Protein AF-A0A7X8XJA1-F1 (afdb_monomer_lite)

pLDDT: mean 87.29, std 10.63, range [52.59, 98.06]

Structure (mmCIF, N/CA/C/O backbone):
data_AF-A0A7X8XJA1-F1
#
_entry.id   AF-A0A7X8XJA1-F1
#
loop_
_atom_site.group_PDB
_atom_site.id
_atom_site.type_symbol
_atom_site.label_atom_id
_atom_site.label_alt_id
_atom_site.label_comp_id
_atom_site.label_asym_id
_atom_site.label_entity_id
_atom_site.label_seq_id
_atom_site.pdbx_PDB_ins_code
_atom_site.Cartn_x
_atom_site.Cartn_y
_atom_site.Cartn_z
_atom_site.occupancy
_atom_site.B_iso_or_equiv
_atom_site.auth_seq_id
_atom_site.auth_comp_id
_atom_site.auth_asym_id
_atom_site.auth_atom_id
_atom_site.pdbx_PDB_model_num
ATOM 1 N N . ALA A 1 1 ? 18.231 4.411 -3.535 1.00 60.53 1 ALA A N 1
ATOM 2 C CA . ALA A 1 1 ? 17.724 3.050 -3.259 1.00 60.53 1 ALA A CA 1
ATOM 3 C C . ALA A 1 1 ? 16.699 3.134 -2.131 1.00 60.53 1 ALA A C 1
ATOM 5 O O . ALA A 1 1 ? 17.073 3.356 -0.992 1.00 60.53 1 ALA A O 1
ATOM 6 N N . GLY A 1 2 ? 15.416 3.057 -2.482 1.00 65.19 2 GLY A N 1
ATOM 7 C CA . GLY A 1 2 ? 14.255 3.225 -1.591 1.00 65.19 2 GLY A CA 1
ATOM 8 C C . GLY A 1 2 ? 12.969 2.741 -2.275 1.00 65.19 2 GLY A C 1
ATOM 9 O O . GLY A 1 2 ? 12.098 2.182 -1.629 1.00 65.19 2 GLY A O 1
ATOM 10 N N . LYS A 1 3 ? 12.934 2.802 -3.613 1.00 72.00 3 LYS A N 1
ATOM 11 C CA . LYS A 1 3 ? 11.848 2.342 -4.495 1.00 72.00 3 LYS A CA 1
ATOM 12 C C . LYS A 1 3 ? 11.154 1.030 -4.100 1.00 72.00 3 LYS A C 1
ATOM 14 O O . LYS A 1 3 ? 9.947 0.948 -4.215 1.00 72.00 3 LYS A O 1
ATOM 19 N N . ASP A 1 4 ? 11.889 0.014 -3.641 1.00 82.06 4 ASP A N 1
ATOM 20 C CA . ASP A 1 4 ? 11.299 -1.302 -3.380 1.00 82.06 4 ASP A CA 1
ATOM 21 C C . ASP A 1 4 ? 10.683 -1.333 -1.977 1.00 82.06 4 ASP A C 1
ATOM 23 O O . ASP A 1 4 ? 9.478 -1.207 -1.819 1.00 82.06 4 ASP A O 1
ATOM 27 N N . ARG A 1 5 ? 11.500 -1.419 -0.922 1.00 88.69 5 ARG A N 1
ATOM 28 C CA . ARG A 1 5 ? 10.991 -1.523 0.458 1.00 88.69 5 ARG A CA 1
ATOM 29 C C . ARG A 1 5 ? 10.263 -0.264 0.934 1.00 88.69 5 ARG A C 1
ATOM 31 O O . ARG A 1 5 ? 9.233 -0.392 1.584 1.00 88.69 5 ARG A O 1
ATOM 38 N N . THR A 1 6 ? 10.782 0.927 0.627 1.00 88.88 6 THR A N 1
ATOM 39 C CA . THR A 1 6 ? 10.118 2.184 1.004 1.00 88.88 6 THR A CA 1
ATOM 40 C C . THR A 1 6 ? 8.873 2.392 0.159 1.00 88.88 6 THR A C 1
ATOM 42 O O . THR A 1 6 ? 7.837 2.688 0.727 1.00 88.88 6 THR A O 1
ATOM 45 N N . GLY A 1 7 ? 8.933 2.157 -1.155 1.00 90.12 7 GLY A N 1
ATOM 46 C CA . GLY A 1 7 ? 7.756 2.295 -2.019 1.00 90.12 7 GLY A CA 1
ATOM 47 C C . GLY A 1 7 ? 6.618 1.345 -1.634 1.00 90.12 7 GLY A C 1
ATOM 48 O O . GLY A 1 7 ? 5.474 1.773 -1.551 1.00 90.12 7 GLY A O 1
ATOM 49 N N . ILE A 1 8 ? 6.929 0.088 -1.295 1.00 93.06 8 ILE A N 1
ATOM 50 C CA . ILE A 1 8 ? 5.931 -0.866 -0.783 1.00 93.06 8 ILE A CA 1
ATOM 51 C C . ILE A 1 8 ? 5.358 -0.397 0.559 1.00 93.06 8 ILE A C 1
ATOM 53 O O . ILE A 1 8 ? 4.148 -0.460 0.758 1.00 93.06 8 ILE A O 1
ATOM 57 N N . LEU A 1 9 ? 6.201 0.076 1.483 1.00 93.38 9 LEU A N 1
ATOM 58 C CA . LEU A 1 9 ? 5.731 0.570 2.779 1.00 93.38 9 LEU A CA 1
ATOM 59 C C . LEU A 1 9 ? 4.821 1.797 2.622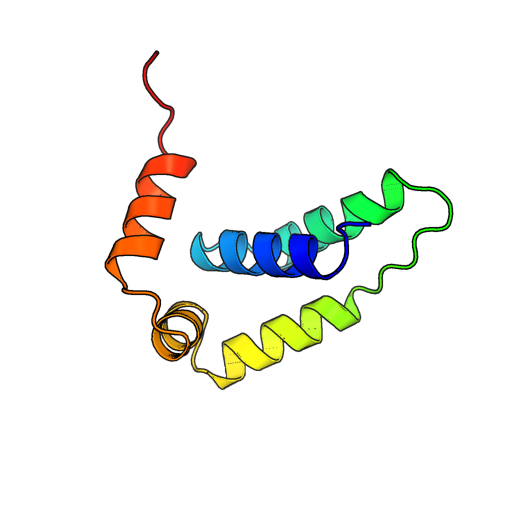 1.00 93.38 9 LEU A C 1
ATOM 61 O O . LEU A 1 9 ? 3.756 1.834 3.234 1.00 93.38 9 LEU A O 1
ATOM 65 N N . THR A 1 10 ? 5.211 2.763 1.787 1.00 93.31 10 THR A N 1
ATOM 66 C CA . THR A 1 10 ? 4.403 3.948 1.472 1.00 93.31 10 THR A CA 1
ATOM 67 C C . THR A 1 10 ? 3.074 3.547 0.844 1.00 93.31 10 THR A C 1
ATOM 69 O O . THR A 1 10 ? 2.032 4.042 1.257 1.00 93.31 10 THR A O 1
ATOM 72 N N . ALA A 1 11 ? 3.074 2.592 -0.087 1.00 94.94 11 ALA A N 1
ATOM 73 C CA . ALA A 1 11 ? 1.842 2.123 -0.702 1.00 94.94 11 ALA A CA 1
ATOM 74 C C . ALA A 1 11 ? 0.892 1.442 0.291 1.00 94.94 11 ALA A C 1
ATOM 76 O O . ALA A 1 11 ? -0.305 1.709 0.267 1.00 94.94 11 ALA A O 1
ATOM 77 N N . LEU A 1 12 ? 1.408 0.610 1.201 1.00 95.25 12 LEU A N 1
ATOM 78 C CA . LEU A 1 12 ? 0.597 -0.004 2.260 1.00 95.25 12 LEU A CA 1
ATOM 79 C C . LEU A 1 12 ? 0.033 1.042 3.232 1.00 95.25 12 LEU A C 1
ATOM 81 O O . LEU A 1 12 ? -1.095 0.897 3.700 1.00 95.25 12 LEU A O 1
ATOM 85 N N . LEU A 1 13 ? 0.802 2.095 3.522 1.00 94.38 13 LEU A N 1
ATOM 86 C CA . LEU A 1 13 ? 0.343 3.223 4.327 1.00 94.38 13 LEU A CA 1
ATOM 87 C C . LEU A 1 13 ? -0.806 3.968 3.632 1.00 94.38 13 LEU A C 1
ATOM 89 O O . LEU A 1 13 ? -1.858 4.156 4.237 1.00 94.38 13 LEU A O 1
ATOM 93 N N . LEU A 1 14 ? -0.636 4.338 2.363 1.00 94.88 14 LEU A N 1
ATOM 94 C CA . LEU A 1 14 ? -1.657 5.044 1.586 1.00 94.88 14 LEU A CA 1
ATOM 95 C C . LEU A 1 14 ? -2.926 4.199 1.388 1.00 94.88 14 LEU A C 1
ATOM 97 O O . LEU A 1 14 ? -4.034 4.718 1.518 1.00 94.88 14 LEU A O 1
ATOM 101 N N . GLU A 1 15 ? -2.781 2.892 1.160 1.00 95.50 15 GLU A N 1
ATOM 102 C CA . GLU A 1 15 ? -3.908 1.951 1.100 1.00 95.50 15 GLU A CA 1
ATOM 103 C C . GLU A 1 15 ? -4.661 1.919 2.442 1.00 95.50 15 GLU A C 1
ATOM 105 O O . GLU A 1 15 ? -5.889 1.909 2.461 1.00 95.50 15 GLU A O 1
ATOM 110 N N . SER A 1 16 ? -3.952 1.966 3.581 1.00 93.31 16 SER A N 1
ATOM 111 C CA . SER A 1 16 ? -4.584 1.994 4.914 1.00 93.31 16 SER A CA 1
ATOM 112 C C . SER A 1 16 ? -5.358 3.288 5.196 1.00 93.31 16 SER A C 1
ATOM 114 O O . SER A 1 16 ? -6.324 3.283 5.960 1.00 93.31 16 SER A O 1
ATOM 116 N N . LEU A 1 17 ? -4.972 4.378 4.529 1.00 92.75 17 LEU A N 1
ATOM 117 C CA . LEU A 1 17 ? -5.692 5.651 4.525 1.00 92.75 17 LEU A CA 1
ATOM 118 C C . LEU A 1 17 ? -6.889 5.649 3.556 1.00 92.75 17 LEU A C 1
ATOM 120 O O . LEU A 1 17 ? -7.660 6.598 3.538 1.00 92.75 17 LEU A O 1
ATOM 124 N N . GLY A 1 18 ? -7.083 4.591 2.760 1.00 92.44 18 GLY A N 1
ATOM 125 C CA . GLY A 1 18 ? -8.152 4.531 1.758 1.00 92.44 18 GLY A CA 1
ATOM 126 C C . GLY A 1 18 ? -7.851 5.335 0.491 1.00 92.44 18 GLY A C 1
ATOM 127 O O . GLY A 1 18 ? -8.768 5.675 -0.256 1.00 92.44 18 GLY A O 1
ATOM 128 N N . THR A 1 19 ? -6.576 5.640 0.235 1.00 94.81 19 THR A N 1
ATOM 129 C CA . THR A 1 19 ? -6.149 6.322 -0.993 1.00 94.81 19 THR A CA 1
ATOM 130 C C . THR A 1 19 ? -6.474 5.453 -2.216 1.00 94.81 19 THR A C 1
ATOM 132 O O . THR A 1 19 ? -6.182 4.256 -2.191 1.00 94.81 19 THR A O 1
ATOM 135 N N . PRO A 1 20 ? -7.024 6.014 -3.309 1.00 96.75 20 PRO A N 1
ATOM 136 C CA . PRO A 1 20 ? -7.271 5.246 -4.526 1.00 96.75 20 PRO A CA 1
ATOM 137 C C . PRO A 1 20 ? -5.979 4.659 -5.111 1.00 96.75 20 PRO A C 1
ATOM 139 O O . PRO A 1 20 ? -4.954 5.341 -5.190 1.00 96.75 20 PRO A O 1
ATOM 142 N N . ARG A 1 21 ? -6.009 3.394 -5.548 1.00 96.19 21 ARG A N 1
ATOM 143 C CA . ARG A 1 21 ? -4.809 2.659 -5.996 1.00 96.19 21 ARG A CA 1
ATOM 144 C C . ARG A 1 21 ? -4.114 3.299 -7.194 1.00 96.19 21 ARG A C 1
ATOM 146 O O . ARG A 1 21 ? -2.898 3.190 -7.314 1.00 96.19 21 ARG A O 1
ATOM 153 N N . GLU A 1 22 ? -4.854 3.989 -8.053 1.00 95.81 22 GLU A N 1
ATOM 154 C CA . GLU A 1 22 ? -4.306 4.768 -9.161 1.00 95.81 22 GLU A CA 1
ATOM 155 C C . GLU A 1 22 ? -3.424 5.929 -8.678 1.00 95.81 22 GLU A C 1
ATOM 157 O O . GLU A 1 22 ? -2.388 6.202 -9.282 1.00 95.81 22 GLU A O 1
ATOM 162 N N . VAL A 1 23 ? -3.781 6.556 -7.553 1.00 95.81 23 VAL A N 1
ATOM 163 C CA . VAL A 1 23 ? -2.994 7.627 -6.925 1.00 95.81 23 VAL A CA 1
ATOM 164 C C . VAL A 1 23 ? -1.754 7.041 -6.252 1.00 95.81 23 VAL A C 1
ATOM 166 O O . VAL A 1 23 ? -0.658 7.573 -6.409 1.00 95.81 23 VAL A O 1
ATOM 169 N N . ILE A 1 24 ? -1.903 5.907 -5.560 1.00 95.81 24 ILE A N 1
ATOM 170 C CA . ILE A 1 24 ? -0.776 5.187 -4.947 1.00 95.81 24 ILE A CA 1
ATOM 171 C C . ILE A 1 24 ? 0.241 4.763 -6.015 1.00 95.81 24 ILE A C 1
ATOM 173 O O . ILE A 1 24 ? 1.451 4.874 -5.814 1.00 95.81 24 ILE A O 1
ATOM 177 N N . LEU A 1 25 ? -0.240 4.282 -7.163 1.00 94.25 25 LEU A N 1
ATOM 178 C CA . LEU A 1 25 ? 0.620 3.883 -8.267 1.00 94.25 25 LEU A CA 1
ATOM 179 C C . LEU A 1 25 ? 1.357 5.080 -8.877 1.00 94.25 25 LEU A C 1
ATOM 181 O O . LEU A 1 25 ? 2.549 4.963 -9.161 1.00 94.25 25 LEU A O 1
ATOM 185 N N . ASP A 1 26 ? 0.692 6.224 -9.063 1.00 93.25 26 ASP A N 1
ATOM 186 C CA . ASP A 1 26 ? 1.364 7.429 -9.565 1.00 93.25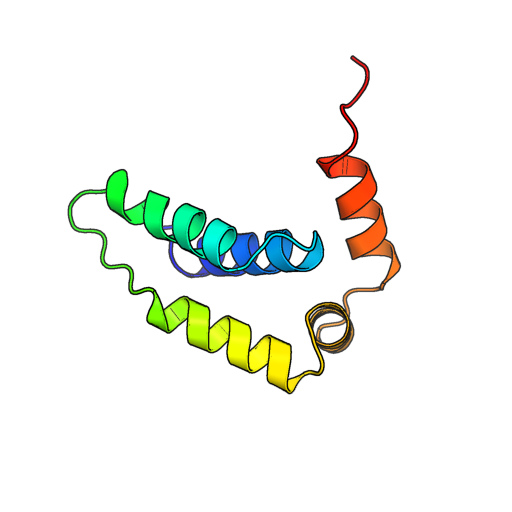 26 ASP A CA 1
ATOM 187 C C . ASP A 1 26 ? 2.469 7.908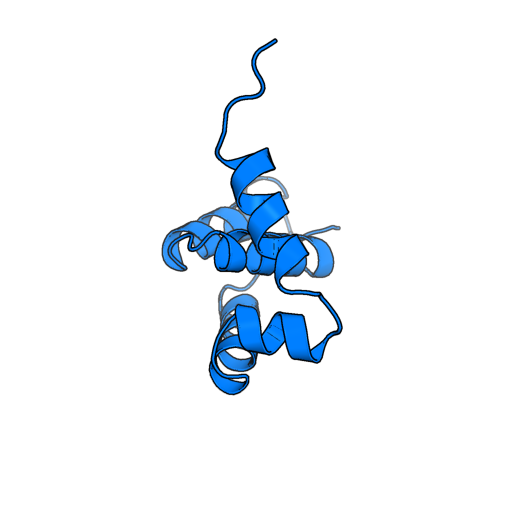 -8.603 1.00 93.25 26 ASP A C 1
ATOM 189 O O . ASP A 1 26 ? 3.586 8.176 -9.055 1.00 93.25 26 ASP A O 1
ATOM 193 N N . ASP A 1 27 ? 2.220 7.899 -7.285 1.00 92.06 27 ASP A N 1
ATOM 194 C CA . ASP A 1 27 ? 3.237 8.202 -6.262 1.00 92.06 27 ASP A CA 1
ATOM 195 C C . ASP A 1 27 ? 4.423 7.224 -6.324 1.00 92.06 27 ASP A C 1
ATOM 197 O O . ASP A 1 27 ? 5.590 7.625 -6.375 1.00 92.06 27 ASP A O 1
ATOM 201 N N . TYR A 1 28 ? 4.142 5.924 -6.432 1.00 90.75 28 TYR A N 1
ATOM 202 C CA . TYR A 1 28 ? 5.173 4.900 -6.579 1.00 90.75 28 TYR A CA 1
ATOM 203 C C . TYR A 1 28 ? 6.063 5.150 -7.810 1.00 90.75 28 TYR A C 1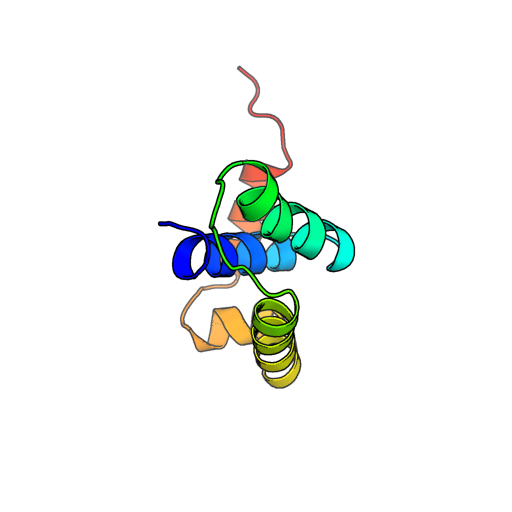
ATOM 205 O O . TYR A 1 28 ? 7.298 5.068 -7.736 1.00 90.75 28 TYR A O 1
ATOM 213 N N . MET A 1 29 ? 5.450 5.527 -8.936 1.00 90.12 29 MET A N 1
ATOM 214 C CA . MET A 1 29 ? 6.144 5.813 -10.194 1.00 90.12 29 MET A CA 1
ATOM 215 C C . MET A 1 29 ? 6.896 7.154 -10.187 1.00 90.12 29 MET A C 1
ATOM 217 O O . MET A 1 29 ? 7.859 7.313 -10.946 1.00 90.12 29 MET A O 1
ATOM 221 N N . GLN A 1 30 ? 6.559 8.089 -9.291 1.00 86.06 30 GLN A N 1
ATOM 222 C CA . GLN A 1 30 ? 7.301 9.342 -9.078 1.00 86.06 30 GLN A CA 1
ATOM 223 C C . GLN A 1 30 ? 8.791 9.081 -8.783 1.00 86.06 30 GLN A C 1
ATOM 225 O O . GLN A 1 30 ? 9.663 9.840 -9.214 1.00 86.06 30 GLN A O 1
ATOM 230 N N . SER A 1 31 ? 9.113 7.963 -8.117 1.00 73.06 31 SER A N 1
ATOM 231 C CA . SER A 1 31 ? 10.497 7.553 -7.830 1.00 73.06 31 SER A CA 1
ATOM 232 C C . SER A 1 31 ? 11.351 7.373 -9.095 1.00 73.06 31 SER A C 1
ATOM 234 O O . SER A 1 31 ? 12.549 7.653 -9.064 1.00 73.06 31 SER A O 1
ATOM 236 N N . VAL A 1 32 ? 10.752 6.943 -10.215 1.00 72.00 32 VAL A N 1
ATOM 237 C CA . VAL A 1 32 ? 11.432 6.810 -11.521 1.00 72.00 32 VAL A CA 1
ATOM 238 C C . VAL A 1 32 ? 11.748 8.174 -12.113 1.00 72.00 32 VAL A C 1
ATOM 240 O O . VAL A 1 32 ? 12.847 8.391 -12.621 1.00 72.00 32 VAL A O 1
ATOM 243 N N . ARG A 1 33 ? 10.793 9.109 -12.018 1.00 72.19 33 ARG A N 1
ATOM 244 C CA . ARG A 1 33 ? 10.897 10.457 -12.599 1.00 72.19 33 ARG A CA 1
ATOM 245 C C . ARG A 1 33 ? 12.096 11.228 -12.031 1.00 72.19 33 ARG A C 1
ATOM 247 O O . ARG A 1 33 ? 12.712 12.017 -12.740 1.00 72.19 33 ARG A O 1
ATOM 254 N N . ASN A 1 34 ? 12.466 10.943 -10.782 1.00 75.75 34 ASN A N 1
ATOM 255 C CA . ASN A 1 34 ? 13.498 11.670 -10.042 1.00 75.75 34 ASN A CA 1
ATOM 256 C C . ASN A 1 34 ? 14.877 10.988 -10.034 1.00 75.75 34 ASN A C 1
ATOM 258 O O . ASN A 1 34 ? 15.803 11.488 -9.397 1.00 75.75 34 ASN A O 1
ATOM 262 N N . SER A 1 35 ? 15.039 9.821 -10.663 1.00 76.06 35 SER A N 1
ATOM 263 C CA . SER A 1 35 ? 16.283 9.042 -10.588 1.00 76.06 35 SER A CA 1
ATOM 264 C C . SER A 1 35 ? 16.609 8.375 -11.928 1.00 76.06 35 SER A C 1
ATOM 266 O O . SER A 1 35 ? 16.114 7.283 -12.211 1.00 76.06 35 SER A O 1
ATOM 268 N N . PRO A 1 36 ? 17.465 9.000 -12.758 1.00 75.19 36 PRO A N 1
ATOM 269 C CA . PRO A 1 36 ? 17.897 8.429 -14.031 1.00 75.19 36 PRO A CA 1
ATOM 270 C C . PRO A 1 36 ? 18.492 7.024 -13.852 1.00 75.19 36 PRO A C 1
ATOM 272 O O . PRO A 1 36 ? 19.359 6.812 -13.006 1.00 75.19 36 PRO A O 1
ATOM 275 N N . GLY A 1 37 ? 18.018 6.058 -14.644 1.00 76.69 37 GLY A N 1
ATOM 276 C CA . GLY A 1 37 ? 18.460 4.657 -14.582 1.00 76.69 37 GLY A CA 1
ATOM 277 C C . GLY A 1 37 ? 17.758 3.800 -13.521 1.00 76.69 37 GLY A C 1
ATOM 278 O O . GLY A 1 37 ? 18.078 2.620 -13.380 1.00 76.69 37 GLY A O 1
ATOM 279 N N . LEU A 1 38 ? 16.794 4.356 -12.781 1.00 79.00 38 LEU A N 1
ATOM 280 C CA . LEU A 1 38 ? 16.004 3.594 -11.824 1.00 79.00 38 LEU A CA 1
ATOM 281 C C . LEU A 1 38 ? 14.942 2.751 -12.539 1.00 79.00 38 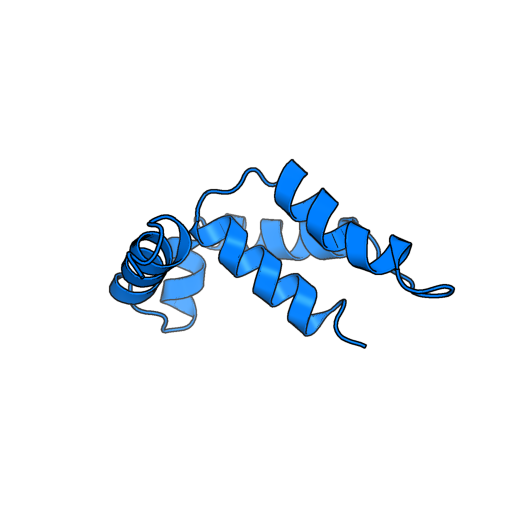LEU A C 1
ATOM 283 O O . LEU A 1 38 ? 14.046 3.282 -13.189 1.00 79.00 38 LEU A O 1
ATOM 287 N N . VAL A 1 39 ? 15.018 1.432 -12.367 1.00 82.00 39 VAL A N 1
ATOM 288 C CA . VAL A 1 39 ? 14.012 0.498 -12.885 1.00 82.00 39 VAL A CA 1
ATOM 289 C C . VAL A 1 39 ? 12.940 0.260 -11.824 1.00 82.00 39 VAL A C 1
ATOM 291 O O . VAL A 1 39 ? 13.218 -0.288 -10.748 1.00 82.00 39 VAL A O 1
ATOM 294 N N . VAL A 1 40 ? 11.717 0.674 -12.135 1.00 83.69 40 VAL A N 1
ATOM 295 C CA . VAL A 1 40 ? 10.506 0.406 -11.356 1.00 83.69 40 VAL A CA 1
ATOM 296 C C . VAL A 1 40 ? 9.429 -0.068 -12.316 1.00 83.69 40 VAL A C 1
ATOM 298 O O . VAL A 1 40 ? 9.270 0.499 -13.396 1.00 83.69 40 VAL A O 1
ATOM 301 N N . HIS A 1 41 ? 8.712 -1.104 -11.903 1.00 87.12 41 HIS A N 1
ATOM 302 C CA . HIS A 1 41 ? 7.657 -1.731 -12.680 1.00 87.12 41 HIS A CA 1
ATOM 303 C C . HIS A 1 41 ? 6.336 -1.637 -11.909 1.00 87.12 41 HIS A C 1
ATOM 305 O O . HIS A 1 41 ? 6.314 -2.030 -10.736 1.00 87.12 41 HIS A O 1
ATOM 311 N N . PRO A 1 42 ? 5.252 -1.123 -12.516 1.00 88.19 42 PRO A N 1
ATOM 312 C CA . PRO A 1 42 ? 3.949 -1.024 -11.855 1.00 88.19 42 PRO A CA 1
ATOM 313 C C . PRO A 1 42 ? 3.435 -2.393 -11.383 1.00 88.19 42 PRO A C 1
ATOM 315 O O . PRO A 1 42 ? 2.841 -2.502 -10.310 1.00 88.19 42 PRO A O 1
ATOM 318 N N . GLU A 1 43 ? 3.771 -3.462 -12.107 1.00 92.44 43 GLU A N 1
ATOM 319 C CA . GLU A 1 43 ? 3.372 -4.840 -11.811 1.00 92.44 43 GLU A CA 1
ATOM 320 C C . GLU A 1 43 ? 3.902 -5.332 -10.454 1.00 92.44 43 GLU A C 1
ATOM 322 O O . GLU A 1 43 ? 3.332 -6.235 -9.836 1.00 92.44 43 GLU A O 1
ATOM 327 N N . TRP A 1 44 ? 4.992 -4.747 -9.948 1.00 91.56 44 TRP A N 1
ATOM 328 C CA . TRP A 1 44 ? 5.490 -5.073 -8.612 1.00 91.56 44 TRP A CA 1
ATOM 329 C C . TRP A 1 44 ? 4.519 -4.630 -7.525 1.00 91.56 44 TRP A C 1
ATOM 331 O O . TRP A 1 44 ? 4.347 -5.342 -6.535 1.00 91.56 44 TRP A O 1
ATOM 341 N N . LEU A 1 45 ? 3.854 -3.491 -7.719 1.00 93.25 45 LEU A N 1
ATOM 342 C CA . LEU A 1 45 ? 2.864 -3.005 -6.773 1.00 93.25 45 LEU A CA 1
ATOM 343 C C . LEU A 1 45 ? 1.540 -3.767 -6.899 1.00 93.25 45 LEU A C 1
ATOM 345 O O . LEU A 1 45 ? 0.902 -4.070 -5.894 1.00 93.25 45 LEU A O 1
ATOM 349 N N . GLU A 1 46 ? 1.185 -4.211 -8.104 1.00 94.38 46 GLU A N 1
ATOM 350 C CA . GLU A 1 46 ? 0.043 -5.108 -8.314 1.00 94.38 46 GLU A CA 1
ATOM 351 C C . GLU A 1 46 ? 0.187 -6.436 -7.554 1.00 94.38 46 GLU A C 1
ATOM 353 O O . GLU A 1 46 ? -0.796 -6.990 -7.059 1.00 94.38 46 GLU A O 1
ATOM 358 N N . VAL A 1 47 ? 1.409 -6.968 -7.416 1.00 95.12 47 VAL A N 1
ATOM 359 C CA . VAL A 1 47 ? 1.662 -8.139 -6.556 1.00 95.12 47 VAL A CA 1
ATOM 360 C C . VAL A 1 47 ? 1.312 -7.828 -5.101 1.00 95.12 47 VAL A C 1
ATOM 362 O O . VAL A 1 47 ? 0.669 -8.651 -4.452 1.00 95.12 47 VAL A O 1
ATOM 365 N N . VAL A 1 48 ? 1.691 -6.652 -4.596 1.00 94.88 48 VAL A N 1
ATOM 366 C CA . VAL A 1 48 ? 1.369 -6.229 -3.225 1.00 94.88 48 VAL A CA 1
ATOM 367 C C . VAL A 1 48 ? -0.141 -6.132 -3.038 1.00 94.88 48 VAL A C 1
ATOM 369 O O . VAL A 1 48 ? -0.669 -6.721 -2.096 1.00 94.88 48 VAL A O 1
ATOM 372 N N . PHE A 1 49 ? -0.844 -5.477 -3.962 1.00 97.44 49 PHE A N 1
ATOM 373 C CA . PHE A 1 49 ? -2.300 -5.361 -3.910 1.00 97.44 49 PHE A CA 1
ATOM 374 C C . PHE A 1 49 ? -2.994 -6.722 -3.933 1.00 97.44 49 PHE A C 1
ATOM 376 O O . PHE A 1 49 ? -3.869 -6.968 -3.110 1.00 97.44 49 PHE A O 1
ATOM 383 N N . ARG A 1 50 ? -2.538 -7.666 -4.766 1.00 97.69 50 ARG A N 1
ATOM 384 C CA . ARG A 1 50 ? -3.075 -9.038 -4.758 1.00 97.69 50 ARG A CA 1
ATOM 385 C C . ARG A 1 50 ? -2.879 -9.752 -3.423 1.00 97.69 50 ARG A C 1
ATOM 387 O O . ARG A 1 50 ? -3.752 -10.511 -3.011 1.00 97.69 50 ARG A O 1
ATOM 394 N N . VAL A 1 51 ? -1.750 -9.537 -2.747 1.00 97.44 51 VAL A N 1
ATOM 395 C CA . VAL A 1 51 ? -1.504 -10.109 -1.411 1.00 97.44 51 VAL A CA 1
ATOM 396 C C . VAL A 1 51 ? -2.434 -9.483 -0.370 1.00 97.44 51 VAL A C 1
ATOM 398 O O . VAL A 1 51 ? -2.961 -10.201 0.479 1.00 97.44 51 VAL A O 1
ATOM 401 N N . VAL A 1 52 ? -2.654 -8.170 -0.444 1.00 97.75 52 VAL A N 1
ATOM 402 C CA . VAL A 1 52 ? -3.594 -7.448 0.425 1.00 97.75 52 VAL A CA 1
ATOM 403 C C . VAL A 1 52 ? -5.027 -7.937 0.201 1.00 97.75 52 VAL A C 1
ATOM 405 O O . VAL A 1 52 ? -5.706 -8.307 1.157 1.00 97.75 52 VAL A O 1
ATOM 408 N N . ASP A 1 53 ? -5.463 -8.031 -1.053 1.00 98.06 53 ASP A N 1
ATOM 409 C CA . ASP A 1 53 ? -6.797 -8.513 -1.422 1.00 98.06 53 ASP A CA 1
ATOM 410 C C . ASP A 1 53 ? -7.003 -9.967 -0.989 1.00 98.06 53 ASP A C 1
ATOM 412 O O . ASP A 1 53 ? -8.021 -10.305 -0.388 1.00 98.06 53 ASP A O 1
ATOM 416 N N . GLY A 1 54 ? -5.999 -10.821 -1.209 1.00 98.06 54 GLY A N 1
ATOM 417 C CA . GLY A 1 54 ? -6.020 -12.218 -0.777 1.00 98.06 54 GLY A CA 1
ATOM 418 C C . GLY A 1 54 ? -6.088 -12.398 0.743 1.00 98.06 54 GLY A C 1
ATOM 419 O O . GLY A 1 54 ? -6.563 -13.430 1.211 1.00 98.06 54 GLY A O 1
ATOM 420 N N . ALA A 1 55 ? -5.656 -11.401 1.521 1.00 97.38 55 ALA A N 1
ATOM 421 C CA . ALA A 1 55 ? -5.814 -11.386 2.973 1.00 97.38 55 ALA A CA 1
ATOM 422 C C . ALA A 1 55 ? -7.204 -10.902 3.430 1.00 97.38 55 ALA A C 1
ATOM 424 O O . ALA A 1 55 ? -7.494 -10.973 4.623 1.00 97.38 55 ALA A O 1
ATOM 425 N N . GLY A 1 56 ? -8.057 -10.429 2.515 1.00 97.06 56 GLY A N 1
ATOM 426 C CA . GLY A 1 56 ? -9.355 -9.823 2.825 1.00 97.06 56 GLY A CA 1
ATOM 427 C C . GLY A 1 56 ? -9.312 -8.298 2.965 1.00 97.06 56 GLY A C 1
ATOM 428 O O . GLY A 1 56 ? -10.190 -7.729 3.608 1.00 97.06 56 GLY A O 1
ATOM 429 N N . GLY A 1 57 ? -8.298 -7.642 2.393 1.00 96.44 57 GLY A N 1
ATOM 430 C CA . GLY A 1 57 ? -8.112 -6.191 2.432 1.00 96.44 57 GLY A CA 1
ATOM 431 C C . GLY A 1 57 ? -7.021 -5.736 3.406 1.00 96.44 57 GLY A C 1
ATOM 432 O O . GLY A 1 57 ? -6.435 -6.529 4.150 1.00 96.44 57 GLY A O 1
ATOM 433 N N . ILE A 1 58 ? -6.729 -4.431 3.395 1.00 95.69 58 ILE A N 1
ATOM 434 C CA . ILE A 1 58 ? -5.570 -3.851 4.093 1.00 95.69 58 ILE A CA 1
ATOM 435 C C . ILE A 1 58 ? -5.623 -4.032 5.611 1.00 95.69 58 ILE A C 1
ATOM 437 O O . ILE A 1 58 ? -4.614 -4.376 6.224 1.00 95.69 58 ILE A O 1
ATOM 441 N N . GLU A 1 59 ? -6.797 -3.900 6.224 1.00 94.06 59 GLU A N 1
ATOM 442 C CA . GLU A 1 59 ? -6.962 -4.092 7.669 1.00 94.06 59 GLU A CA 1
ATOM 443 C C . GLU A 1 59 ? -6.669 -5.537 8.089 1.00 94.06 59 GLU A C 1
ATOM 445 O O . GLU A 1 59 ? -5.939 -5.785 9.053 1.00 94.06 59 GLU A O 1
ATOM 450 N N . ALA A 1 60 ? -7.195 -6.507 7.335 1.00 95.62 60 ALA A N 1
ATOM 451 C CA . ALA A 1 60 ? -6.971 -7.924 7.585 1.00 95.62 60 ALA A CA 1
ATOM 452 C C . ALA A 1 60 ? -5.501 -8.306 7.352 1.00 95.62 60 ALA A C 1
ATOM 454 O O . ALA A 1 60 ? -4.908 -9.026 8.164 1.00 95.62 60 ALA A O 1
ATOM 455 N N . PHE A 1 61 ? -4.880 -7.755 6.304 1.00 96.50 61 PHE A N 1
ATOM 456 C CA . PHE A 1 61 ? -3.453 -7.909 6.050 1.00 96.50 61 PHE A CA 1
ATOM 457 C C . PHE A 1 61 ? -2.612 -7.385 7.222 1.00 96.50 61 PHE A C 1
ATOM 459 O O . PHE A 1 61 ? -1.804 -8.137 7.769 1.00 96.50 61 PHE A O 1
ATOM 466 N N . LEU A 1 62 ? -2.821 -6.141 7.658 1.00 95.25 62 LEU A N 1
ATOM 467 C CA . LEU A 1 62 ? -2.071 -5.517 8.754 1.00 95.25 62 LEU A CA 1
ATOM 468 C C . LEU A 1 62 ? -2.257 -6.271 10.078 1.00 95.25 62 LEU A C 1
ATOM 470 O O . LEU A 1 62 ? -1.272 -6.590 10.754 1.00 95.25 62 LEU A O 1
ATOM 474 N N . LYS A 1 63 ? -3.493 -6.671 10.396 1.00 94.81 63 LYS A N 1
ATOM 475 C CA . LYS A 1 63 ? -3.792 -7.512 11.561 1.00 94.81 63 LYS A CA 1
ATOM 476 C C . LYS A 1 63 ? -3.037 -8.841 11.510 1.00 94.81 63 LYS A C 1
ATOM 478 O O . LYS A 1 63 ? -2.480 -9.259 12.523 1.00 94.81 63 LYS A O 1
ATOM 483 N N . SER A 1 64 ? -2.945 -9.479 10.337 1.00 95.56 64 SER A N 1
ATOM 484 C CA . SER A 1 64 ? -2.172 -10.723 10.157 1.00 95.56 64 SER A CA 1
ATOM 485 C C . SER A 1 64 ? -0.667 -10.550 10.411 1.00 95.56 64 SER A C 1
ATOM 487 O O . SER A 1 64 ? 0.028 -11.528 10.684 1.00 95.56 64 SER A O 1
ATOM 489 N N . LYS A 1 65 ? -0.153 -9.315 10.332 1.00 95.00 65 LYS A N 1
ATOM 490 C CA . LYS A 1 65 ? 1.241 -8.958 10.638 1.00 95.00 65 LYS A CA 1
ATOM 491 C C . LYS A 1 65 ? 1.435 -8.445 12.067 1.00 95.00 65 LYS A C 1
ATOM 493 O O . LYS A 1 65 ? 2.537 -8.029 12.409 1.00 95.00 65 LYS A O 1
ATOM 498 N N . GLY A 1 66 ? 0.396 -8.498 12.902 1.00 95.12 66 GLY A N 1
ATOM 499 C CA . GLY A 1 66 ? 0.445 -8.059 14.296 1.00 95.12 66 GLY A CA 1
ATOM 500 C C . GLY A 1 66 ? 0.258 -6.554 14.489 1.00 95.12 66 GLY A C 1
ATOM 501 O O . GLY A 1 66 ? 0.518 -6.061 15.583 1.00 95.12 66 GLY A O 1
ATOM 502 N N . VAL A 1 67 ? -0.195 -5.823 13.465 1.00 93.31 67 VAL A N 1
ATOM 503 C CA . VAL A 1 67 ? -0.531 -4.399 13.591 1.00 93.31 67 VAL A CA 1
ATOM 504 C C . VAL A 1 67 ? -1.948 -4.273 14.173 1.00 93.31 67 VAL A C 1
ATOM 506 O O . VAL A 1 67 ? -2.903 -4.743 13.548 1.00 93.31 67 VAL A O 1
ATOM 509 N N . PRO A 1 68 ? -2.117 -3.672 15.364 1.00 89.00 68 PRO A N 1
ATOM 510 C CA . PRO A 1 68 ? -3.428 -3.486 15.979 1.00 89.00 68 PRO A CA 1
ATOM 511 C C . PRO A 1 68 ? -4.284 -2.484 15.195 1.00 89.00 68 PRO A C 1
ATOM 513 O O . PRO A 1 68 ? -3.752 -1.520 14.650 1.00 89.00 68 PRO A O 1
ATOM 516 N N . ALA A 1 69 ? -5.611 -2.642 15.213 1.00 84.56 69 ALA A N 1
ATOM 517 C CA . ALA A 1 69 ? -6.543 -1.734 14.528 1.00 84.56 69 ALA A CA 1
ATOM 518 C C . ALA A 1 69 ? -6.477 -0.277 15.035 1.00 84.56 69 ALA A C 1
ATOM 520 O O . ALA A 1 69 ? -6.822 0.647 14.307 1.00 84.56 69 ALA A O 1
ATOM 521 N N . GLN A 1 70 ? -5.984 -0.061 16.259 1.00 85.69 70 GLN A N 1
ATOM 522 C CA . GLN A 1 70 ? -5.765 1.274 16.818 1.00 85.69 70 GLN A CA 1
ATOM 523 C C . GLN A 1 70 ? -4.695 2.068 16.053 1.00 85.69 70 GLN A C 1
ATOM 525 O O . GLN A 1 70 ? -4.710 3.293 16.084 1.00 85.69 70 GLN A O 1
ATOM 530 N N . ILE A 1 71 ? -3.756 1.387 15.387 1.00 84.62 71 ILE A N 1
ATOM 531 C CA . ILE A 1 71 ? -2.646 2.043 14.692 1.00 84.62 71 ILE A CA 1
ATOM 532 C C . ILE A 1 71 ? -3.096 2.678 13.366 1.00 84.62 71 ILE A C 1
ATOM 534 O O . ILE A 1 71 ? -2.830 3.864 13.201 1.00 84.62 71 ILE A O 1
ATOM 538 N N . PRO A 1 72 ? -3.801 1.984 12.446 1.00 79.44 72 PRO A N 1
ATOM 539 C CA . PRO A 1 72 ? -4.366 2.623 11.254 1.00 79.44 72 PRO A CA 1
ATOM 540 C C . PRO A 1 72 ? -5.282 3.811 11.569 1.00 79.44 72 PRO A C 1
ATOM 542 O O . PRO A 1 72 ? -5.217 4.829 10.888 1.00 79.44 72 PRO A O 1
ATOM 545 N N . GLU A 1 73 ? -6.084 3.718 12.631 1.00 81.62 73 GLU A N 1
ATOM 546 C CA . GLU A 1 73 ? -6.953 4.821 13.050 1.00 81.62 73 GLU A CA 1
ATOM 547 C C . GLU A 1 73 ? -6.145 6.033 13.533 1.00 81.62 73 GLU A C 1
ATOM 549 O O . GLU A 1 73 ? -6.381 7.157 13.094 1.00 81.62 73 GLU A O 1
ATOM 554 N N . ALA A 1 74 ? -5.123 5.805 14.362 1.00 84.25 74 ALA A N 1
ATOM 555 C CA . ALA A 1 74 ? -4.215 6.868 14.784 1.00 84.25 74 ALA A CA 1
ATOM 556 C C . ALA A 1 74 ? -3.437 7.470 13.602 1.00 84.25 74 ALA A C 1
ATOM 558 O O . ALA A 1 74 ? -3.156 8.664 13.592 1.00 84.25 74 ALA A O 1
ATOM 559 N N . ILE A 1 75 ? -3.070 6.663 12.604 1.00 85.00 75 ILE A N 1
ATOM 560 C CA . ILE A 1 75 ? -2.420 7.140 11.379 1.00 85.00 75 ILE A CA 1
ATOM 561 C C . ILE A 1 75 ? -3.347 8.101 10.628 1.00 85.00 75 ILE A C 1
ATOM 563 O O . ILE A 1 75 ? -2.901 9.185 10.260 1.00 85.00 75 ILE A O 1
ATOM 567 N N . ARG A 1 76 ? -4.623 7.740 10.447 1.00 82.00 76 ARG A N 1
ATOM 568 C CA . ARG A 1 76 ? -5.613 8.591 9.774 1.00 82.00 76 ARG A CA 1
ATOM 569 C C . ARG A 1 76 ? -5.756 9.940 10.474 1.00 82.00 76 ARG A C 1
ATOM 571 O O . ARG A 1 76 ? -5.555 10.972 9.846 1.00 82.00 76 ARG A O 1
ATOM 578 N N . GLN A 1 77 ? -5.978 9.916 11.787 1.00 82.69 77 GLN A N 1
ATOM 579 C CA . GLN A 1 77 ? -6.108 11.127 12.604 1.00 82.69 77 GLN A CA 1
ATOM 580 C C . GLN A 1 77 ? -4.868 12.026 12.507 1.00 82.69 77 GLN A C 1
ATOM 582 O O . GLN A 1 77 ? -4.988 13.226 12.315 1.00 82.69 77 GLN A O 1
ATOM 587 N N . ASN A 1 78 ? -3.664 11.453 12.579 1.00 84.44 78 ASN A N 1
ATOM 588 C CA . ASN A 1 78 ? -2.429 12.243 12.597 1.00 84.44 78 ASN A CA 1
ATOM 589 C C . ASN A 1 78 ? -1.979 12.767 11.224 1.00 84.44 78 ASN A C 1
ATOM 591 O O . ASN A 1 78 ? -1.172 13.695 11.175 1.00 84.44 78 ASN A O 1
ATOM 595 N N . ILE A 1 79 ? -2.392 12.128 10.124 1.00 82.00 79 ILE A N 1
ATOM 596 C CA . ILE A 1 79 ? -1.932 12.479 8.770 1.00 82.00 79 ILE A CA 1
ATOM 597 C C . ILE A 1 79 ? -2.961 13.335 8.027 1.00 82.00 79 ILE A C 1
ATOM 599 O O . ILE A 1 79 ? -2.563 14.213 7.262 1.00 82.00 79 ILE A O 1
ATOM 603 N N . GLU A 1 80 ? -4.257 13.095 8.228 1.00 76.94 80 GLU A N 1
ATOM 604 C CA . GLU A 1 80 ? -5.316 13.842 7.540 1.00 76.94 80 GLU A CA 1
ATOM 605 C C . GLU A 1 80 ? -5.674 15.147 8.258 1.00 76.94 80 GLU A C 1
ATOM 607 O O . GLU A 1 80 ? -6.008 16.133 7.595 1.00 76.94 80 GLU A O 1
ATOM 612 N N . GLU A 1 81 ? -5.579 15.191 9.591 1.00 69.50 81 GLU A N 1
ATOM 613 C CA . GLU A 1 81 ? -5.839 16.420 10.335 1.00 69.50 81 GLU A CA 1
ATOM 614 C C . GLU A 1 81 ? -4.597 17.326 10.326 1.00 69.50 81 GLU A C 1
ATOM 616 O O . GLU A 1 81 ? -3.496 16.896 10.689 1.00 69.50 81 GLU A O 1
ATOM 621 N N . PRO A 1 82 ? -4.726 18.602 9.919 1.00 58.88 82 PRO A N 1
ATOM 622 C CA . PRO A 1 82 ? -3.625 19.539 10.033 1.00 58.88 82 PRO A CA 1
ATOM 623 C C . PRO A 1 82 ? -3.284 19.731 11.512 1.00 58.88 82 PRO A C 1
ATOM 625 O O . PRO A 1 82 ? -4.130 20.130 12.307 1.00 58.88 82 PRO A O 1
ATOM 628 N N . VAL A 1 83 ? -2.024 19.483 11.876 1.00 60.88 83 VAL A N 1
ATOM 629 C CA . VAL A 1 83 ? -1.501 19.843 13.198 1.00 60.88 83 VAL A CA 1
ATOM 630 C C . VAL A 1 83 ? -1.653 21.356 13.354 1.00 60.88 83 VAL A C 1
ATOM 632 O O . VAL A 1 83 ? -0.933 22.107 12.690 1.00 60.88 83 VAL A O 1
ATOM 635 N N . GLU A 1 84 ? -2.585 21.805 14.200 1.00 62.41 84 GLU A N 1
ATOM 636 C CA . GLU A 1 84 ? -2.648 23.207 14.615 1.00 62.41 84 GLU A CA 1
ATOM 637 C C . GLU A 1 84 ? -1.279 23.574 15.210 1.00 62.41 84 GLU A C 1
ATOM 639 O O . GLU A 1 84 ? -0.833 22.984 16.198 1.00 62.41 84 GLU A O 1
ATOM 644 N N . ARG A 1 85 ? -0.565 24.481 14.538 1.00 52.59 85 ARG A N 1
ATOM 645 C CA . ARG A 1 85 ? 0.724 25.023 14.978 1.00 52.59 85 ARG A CA 1
ATOM 646 C C . ARG A 1 85 ? 0.550 26.426 15.519 1.00 52.59 85 ARG A C 1
ATOM 648 O O . ARG A 1 85 ? -0.186 27.204 14.874 1.00 52.59 85 ARG A O 1
#

Secondary structure (DSSP, 8-state):
--TTHHHHHHHHHHHHTT--HHHHHHHHHHHHHTSTT----HHHHHHHHHHHHHTTSHHHHHHHTT--THHHHHHHHHHHS----

Sequence (85 aa):
AGKDRTGILTALLLESLGTPREVILDDYMQSVRNSPGLVVHPEWLEVVFRVVDGAGGIEAFLKSKGVPAQIPEAIRQNIEEPVER

Radius of gyration: 13.99 Å; chains: 1; bounding box: 28×37×31 Å

Foldseek 3Di:
DCLQVVLLVQLLLCQLLVHPVVVSLVVSCVVPVPDPPDDDDSVSVVVSVVVQVVLVHSVSVCVVVVNDPVVSVVSNVVPVDPDPD

=== Feature glossary ===
Feature key, reading from the visual/contextual features back to the raw sequence:

Rendered structure images. Six rendered views show the 3D structure from the faces of a cube — i.e. along ±x, ±y, ±z. Rendering representation is drawn randomly per protein from cartoon (secondary-structure ribbons), sticks (backbone bonds), or molecular surface; coloring is either N→C rainbow (blue at the N-terminus through red at the C-terminus) or one color per chain.

Contact-map, Ramachandran, and PAE plots. The contact map is a binary N×N matrix image: pixel (i, j) is dark where Cα_i and Cα_j are within 8 Å and |i−j|>4. Because the |i−j|>4 filter removes local helical contacts, off-diagonal stripes parallel to the main diagonal indicate parallel β-sheets; stripes perpendicular to it indicate antiparallel β-sheets. The Ramachandran plot scatters every residue's (φ, ψ) pair against the sterically allowed regions. The PAE heatmap renders the predicted-aligned-error matrix.

InterPro / GO / CATH / organism. Database cross-references. InterPro integrates a dozen domain/family signature databases into unified entries with residue-range hits. GO terms attach function/process/location labels with evidence codes. CATH codes position the fold in a four-level structural taxonomy. Organism is the NCBI-taxonomy species name.

Nearest PDB structures. The Foldseek neighbor list gives the closest experimentally determined structures in the PDB, ranked by structural alignment. TM-score near 1 means 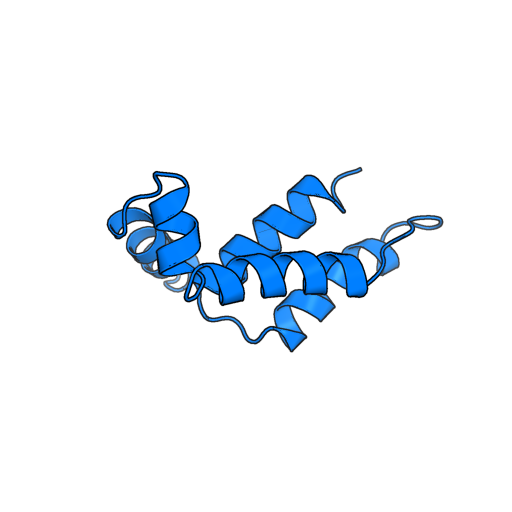near-identical fold; near 0.3 means only rough topology match. This is how one finds what a novel AlphaFold prediction most resembles in the solved-structure universe.

Predicted aligned error. PAE(i, j) answers: if I align the predicted and true structures on residue i, how far off (in Å) do I expect residue j to be? A block-diagonal PAE matrix with low values on the blocks and high values off-diagonal is the signature of a multi-domain protein with confidently predicted domains but uncertain inter-domain orientation.

Solvent-accessible surface area. Accessible surface area quantifies burial. A residue with SASA near zero is packed into the hydrophobic core; one with SASA >100 Å² sits on the surface. Computed here via the Shrake–Rupley numerical algorithm with a 1.4 Å probe.

B-factor. B-factor (Debye–Waller factor) reflects atomic displacement in the crystal lattice. It is an experimental observable (units Å²), not a prediction; low values mean the atom is pinned down, high values mean it moves or is heterogeneous across the crystal.

pLDDT. For AlphaFold models, the B-factor field carries pLDDT — the model's own estimate of local accuracy on a 0–100 scale. Regions with pLDDT<50 should be treated as essentially unmodeled; they often correspond to intrinsically disordered segments.

Backbone torsions (φ/ψ). φ (phi) and ψ (psi) are the two rotatable backbone dihedrals per residue: φ is the C(i-1)–N–Cα–C torsion, ψ is the N–Cα–C–N(i+1) torsion, both in degrees on (−180°, 180°]. α-helical residues cluster near (−60°, −45°); β-strand residues near (−120°, +130°). A Ramachandran plot is simply a scatter of (φ, ψ) for every residue.

Radius of gyration, Cα contacts, bounding box. Radius of gyration (Rg) is the root-mean-square distance of Cα atoms from their centroid — a single number for overall size and compactness. A globular domain of N residues has Rg ≈ 2.2·N^0.38 Å; an extended or disordered chain has a much larger Rg. The Cα contact count is the number of residue pairs whose Cα atoms are within 8 Å and are more than four positions apart in sequence — a standard proxy for tertiary packing density. The bounding box is the smallest axis-aligned box enclosing all Cα atoms.

Secondary structure (3-state, P-SEA). Three-state secondary structure (P-SEA) collapses the eight DSSP classes into helix (a), strand (b), and coil (c). P-SEA assigns these from Cα geometry alone — distances and angles — without requiring backbone oxygens, so it works on any Cα trace.

Secondary structure (8-state, DSSP). DSSP 8-state secondary structure assigns each residue one of H (α-helix), G (3₁₀-helix), I (π-helix), E (extended β-strand), B (isolated β-bridge), T (hydrogen-bonded turn), S (bend), or '-' (coil). The assignment is computed from backbone hydrogen-bond geometry via the Kabsch–Sander algorithm.

Foldseek 3Di. A 3Di character summarizes, for each residue, the relative orientation of the Cα frame of its nearest spatial neighbor. Because it encodes fold topology rather than chemistry, 3Di alignments detect remote structural similarity that sequence alignment misses.

mmCIF coordinates. The mmCIF block holds the 3D Cartesian coordinates of each backbone atom (N, Cα, C, O) in ångströms. mmCIF is the PDB's canonical archive format — a tagged-loop text representation of the atomic model.

Sequence. Sequence gives the chain of amino acids in standard one-letter code (A=alanine, C=cysteine, …, Y=tyrosine), read N→C. It is the only feature that is directly encoded by the gene; all structural features are derived from the folded form of this sequence.